Protein AF-A0A350ACQ6-F1 (afdb_monomer_lite)

Foldseek 3Di:
DVVVVVVCVPQPLNVQLVVLLVVLVVVCPPLLPSSCVSRVVSCVVRDDPVVSVVVSVVSNVD

Radius of gyration: 12.1 Å; chains: 1; bounding box: 31×22×26 Å

Sequence (62 aa):
MSDLLTEALTYPGLGWIALGALIAGAVRGFSGFGTALVFLPVAGQFLSPIWALTVLTVMDAF

Secondary structure (DSSP, 8-state):
-HHHHHHHHTSTTHHHHHHHHHHHHHTTTSTTHHHHHHHHHHHTTTS-HHHHHHHHHHHHH-

Structure (mmCIF, N/CA/C/O backbone):
data_AF-A0A350ACQ6-F1
#
_entry.id   AF-A0A350ACQ6-F1
#
loop_
_atom_site.group_PDB
_atom_site.id
_atom_site.type_symbol
_atom_site.label_atom_id
_atom_site.label_alt_id
_atom_site.label_comp_id
_atom_site.label_asym_id
_atom_site.label_entity_id
_atom_site.label_seq_id
_atom_site.pdbx_PDB_ins_code
_atom_site.Cartn_x
_atom_site.Cartn_y
_atom_site.Cartn_z
_atom_site.occupancy
_atom_site.B_iso_or_equiv
_atom_site.auth_seq_id
_atom_site.auth_comp_id
_atom_site.auth_asym_id
_atom_site.auth_atom_id
_atom_site.pdbx_PDB_model_num
ATOM 1 N N . MET A 1 1 ? -17.586 -14.617 11.972 1.00 62.94 1 MET A N 1
ATOM 2 C CA . MET A 1 1 ? -16.683 -14.698 10.792 1.00 62.94 1 MET A CA 1
ATOM 3 C C . MET A 1 1 ? -17.042 -13.651 9.738 1.00 62.94 1 MET A C 1
ATOM 5 O O . MET A 1 1 ? -16.131 -13.085 9.156 1.00 62.94 1 MET A O 1
ATOM 9 N N . SER A 1 2 ? -18.329 -13.332 9.540 1.00 76.88 2 SER A N 1
ATOM 10 C CA . SER A 1 2 ? -18.779 -12.150 8.781 1.00 76.88 2 SER A CA 1
ATOM 11 C C . SER A 1 2 ? -18.323 -10.828 9.402 1.00 76.88 2 SER A C 1
ATOM 13 O O . SER A 1 2 ? -17.954 -9.918 8.672 1.00 76.88 2 SER A O 1
ATOM 15 N N . ASP A 1 3 ? -18.289 -10.740 10.735 1.00 84.06 3 ASP A N 1
ATOM 16 C CA . ASP A 1 3 ? -17.962 -9.497 11.449 1.00 84.06 3 ASP A CA 1
ATOM 17 C C . ASP A 1 3 ? -16.554 -8.985 11.145 1.00 84.06 3 ASP A C 1
ATOM 19 O O . ASP A 1 3 ? -16.380 -7.794 10.930 1.00 84.06 3 ASP A O 1
ATOM 23 N N . LEU A 1 4 ? -15.575 -9.888 11.020 1.00 87.38 4 LEU A N 1
ATOM 24 C CA . LEU A 1 4 ? -14.195 -9.533 10.670 1.00 87.38 4 LEU A CA 1
ATOM 25 C C . LEU A 1 4 ? -14.091 -8.938 9.263 1.00 87.38 4 LEU A C 1
ATOM 27 O O . LEU A 1 4 ? -13.300 -8.030 9.023 1.00 87.38 4 LEU A O 1
ATOM 31 N N . LEU A 1 5 ? -14.886 -9.454 8.322 1.00 86.12 5 LEU A N 1
ATOM 32 C CA . LEU A 1 5 ? -14.896 -8.947 6.955 1.00 86.12 5 LEU A CA 1
ATOM 33 C C . LEU A 1 5 ? -15.558 -7.568 6.903 1.00 86.12 5 LEU A C 1
ATOM 35 O O . LEU A 1 5 ? -15.049 -6.669 6.242 1.00 86.12 5 LEU A O 1
ATOM 39 N N . THR A 1 6 ? -16.655 -7.389 7.641 1.00 88.88 6 THR A N 1
ATOM 40 C CA . THR A 1 6 ? -17.317 -6.091 7.795 1.00 88.88 6 THR A CA 1
ATOM 41 C C . THR A 1 6 ? -16.375 -5.070 8.428 1.00 88.88 6 THR A C 1
ATOM 43 O O . THR A 1 6 ? -16.235 -3.973 7.900 1.00 88.88 6 THR A O 1
ATOM 46 N N . GLU A 1 7 ? -15.678 -5.447 9.500 1.00 88.69 7 GLU A N 1
ATOM 47 C CA . GLU A 1 7 ? -14.701 -4.600 10.186 1.00 88.69 7 GLU A CA 1
ATOM 48 C C . GLU A 1 7 ? -13.570 -4.173 9.241 1.00 88.69 7 GLU A C 1
ATOM 50 O O . GLU A 1 7 ? -13.269 -2.982 9.132 1.00 88.69 7 GLU A O 1
ATOM 55 N N . ALA A 1 8 ? -13.023 -5.117 8.468 1.00 86.50 8 ALA A N 1
ATOM 56 C CA . ALA A 1 8 ? -12.018 -4.826 7.455 1.00 86.50 8 ALA A CA 1
ATOM 57 C C . ALA A 1 8 ? -12.547 -3.873 6.372 1.00 86.50 8 ALA A C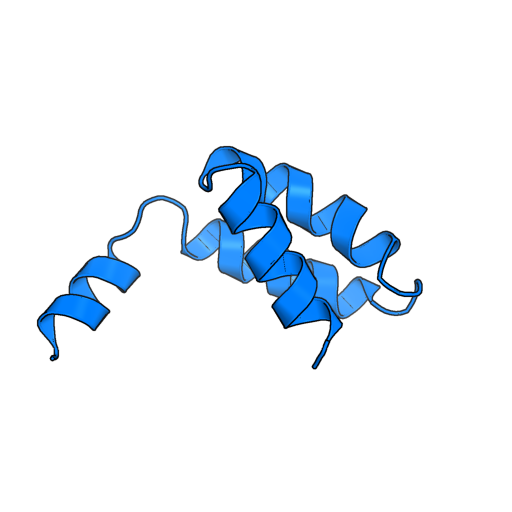 1
ATOM 59 O O . ALA A 1 8 ? -11.886 -2.884 6.070 1.00 86.50 8 ALA A O 1
ATOM 60 N N . LEU A 1 9 ? -13.744 -4.108 5.818 1.00 88.69 9 LEU A N 1
ATOM 61 C CA . LEU A 1 9 ? -14.337 -3.222 4.804 1.00 88.69 9 LEU A CA 1
ATOM 62 C C . LEU A 1 9 ? -14.605 -1.807 5.330 1.00 88.69 9 LEU A C 1
ATOM 64 O O . LEU A 1 9 ? -14.565 -0.853 4.555 1.00 88.69 9 LEU A O 1
ATOM 68 N N . THR A 1 10 ? -14.871 -1.663 6.629 1.00 91.81 10 THR A N 1
ATOM 69 C CA . THR A 1 10 ? -15.042 -0.354 7.271 1.00 91.81 10 THR A CA 1
ATOM 70 C C . THR A 1 10 ? -13.725 0.329 7.635 1.00 91.81 10 THR A C 1
ATOM 72 O O . THR A 1 10 ? -13.747 1.474 8.088 1.00 91.81 10 THR A O 1
ATOM 75 N N . TYR A 1 11 ? -12.579 -0.331 7.428 1.00 91.38 11 TYR A N 1
ATOM 76 C CA . TYR A 1 11 ? -11.282 0.221 7.791 1.00 91.38 11 TYR A CA 1
ATOM 77 C C . TYR A 1 11 ? -10.996 1.528 7.025 1.00 91.38 11 TYR A C 1
ATOM 79 O O . TYR A 1 11 ? -10.996 1.541 5.784 1.00 91.38 11 TYR A O 1
ATOM 87 N N . PRO A 1 12 ? -10.721 2.637 7.735 1.00 91.25 12 PRO A N 1
ATOM 88 C CA . PRO A 1 12 ? -10.448 3.920 7.106 1.00 91.25 12 PRO A CA 1
ATOM 89 C C . PRO A 1 12 ? -9.246 3.837 6.163 1.00 91.25 12 PRO A C 1
ATOM 91 O O . PRO A 1 12 ? -8.150 3.450 6.555 1.00 91.25 12 PRO A O 1
ATOM 94 N N . GLY A 1 13 ? -9.446 4.219 4.902 1.00 91.88 13 GLY A N 1
ATOM 95 C CA . GLY A 1 13 ? -8.372 4.223 3.909 1.00 91.88 13 GLY A CA 1
ATOM 96 C C . GLY A 1 13 ? -8.122 2.890 3.205 1.00 91.88 13 GLY A C 1
ATOM 97 O O . GLY A 1 13 ? -7.286 2.860 2.305 1.00 91.88 13 GLY A O 1
ATOM 98 N N . LEU A 1 14 ? -8.880 1.821 3.499 1.00 93.25 14 LEU A N 1
ATOM 99 C CA . LEU A 1 14 ? -8.750 0.541 2.783 1.00 93.25 14 LEU A CA 1
ATOM 100 C C . LEU A 1 14 ? -8.865 0.714 1.260 1.00 93.25 14 LEU A C 1
ATOM 102 O O . LEU A 1 14 ? -8.065 0.155 0.513 1.00 93.25 14 LEU A O 1
ATOM 106 N N . GLY A 1 15 ? -9.818 1.530 0.798 1.00 94.38 15 GLY A N 1
ATOM 107 C CA . GLY A 1 15 ? -9.985 1.824 -0.628 1.00 94.38 15 GLY A CA 1
ATOM 108 C C . GLY A 1 15 ? -8.752 2.485 -1.256 1.00 94.38 15 GLY A C 1
ATOM 109 O O . GLY A 1 15 ? -8.369 2.132 -2.369 1.00 94.38 15 GLY A O 1
ATOM 110 N N . TRP A 1 16 ? -8.085 3.386 -0.528 1.00 95.12 16 TRP A N 1
ATOM 111 C CA . TRP A 1 16 ? -6.849 4.028 -0.982 1.00 95.12 16 TRP A CA 1
ATOM 112 C C . TRP A 1 16 ? -5.675 3.056 -1.011 1.00 95.12 16 TRP A C 1
ATOM 114 O O . TRP A 1 16 ? -4.920 3.053 -1.978 1.00 95.12 16 TRP A O 1
ATOM 124 N N . ILE A 1 17 ? -5.549 2.200 0.006 1.00 94.56 17 ILE A N 1
ATOM 1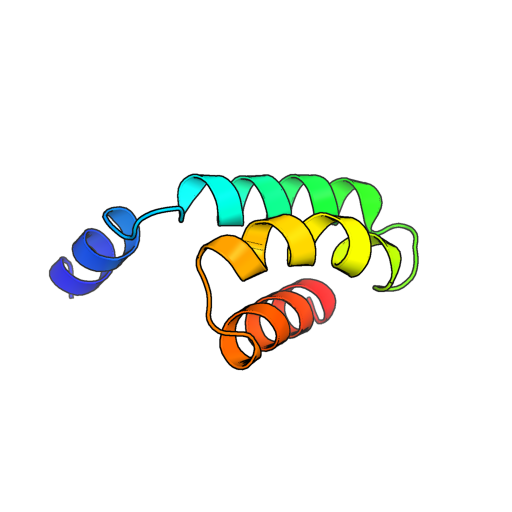25 C CA . ILE A 1 17 ? -4.526 1.149 0.049 1.00 94.56 17 ILE A CA 1
ATOM 126 C C . ILE A 1 17 ? -4.711 0.193 -1.139 1.00 94.56 17 ILE A C 1
ATOM 128 O O . ILE A 1 17 ? -3.749 -0.097 -1.847 1.00 94.56 17 ILE A O 1
ATOM 132 N N . ALA A 1 18 ? -5.944 -0.248 -1.409 1.00 94.06 18 ALA A N 1
ATOM 133 C CA . ALA A 1 18 ? -6.254 -1.139 -2.526 1.00 94.06 18 ALA A CA 1
ATOM 134 C C . ALA A 1 18 ? -5.963 -0.489 -3.889 1.00 94.06 18 ALA A C 1
ATOM 136 O O . ALA A 1 18 ? -5.342 -1.104 -4.753 1.00 94.06 18 ALA A O 1
ATOM 137 N N . LEU A 1 19 ? -6.358 0.773 -4.075 1.00 94.31 19 LEU A N 1
ATOM 138 C CA . LEU A 1 19 ? -6.074 1.525 -5.296 1.00 94.31 19 LEU A CA 1
ATOM 139 C C . LEU A 1 19 ? -4.566 1.747 -5.486 1.00 94.31 19 LEU A C 1
ATOM 141 O O . LEU A 1 19 ? -4.050 1.539 -6.581 1.00 94.31 19 LEU A O 1
ATOM 145 N N . GLY A 1 20 ? -3.848 2.098 -4.417 1.00 93.75 20 GLY A N 1
ATOM 146 C CA . GLY A 1 20 ? -2.392 2.226 -4.425 1.00 93.75 20 GLY A CA 1
ATOM 147 C C . GLY A 1 20 ? -1.698 0.921 -4.814 1.00 93.75 20 GLY A C 1
ATOM 148 O O . GLY A 1 20 ? -0.767 0.950 -5.615 1.00 93.75 20 GLY A O 1
ATOM 149 N N . ALA A 1 21 ? -2.180 -0.220 -4.314 1.00 92.25 21 ALA A N 1
ATOM 150 C CA . ALA A 1 21 ? -1.670 -1.542 -4.674 1.00 92.25 21 ALA A CA 1
ATOM 151 C C . ALA A 1 21 ? -1.906 -1.874 -6.158 1.00 92.25 21 ALA A C 1
ATOM 153 O O . ALA A 1 21 ? -0.990 -2.330 -6.839 1.00 92.25 21 ALA A O 1
ATOM 154 N N . LEU A 1 22 ? -3.103 -1.593 -6.689 1.00 91.31 22 LEU A N 1
ATOM 155 C CA . LEU A 1 22 ? -3.414 -1.807 -8.108 1.00 91.31 22 LEU A CA 1
ATOM 156 C C . LEU A 1 22 ? -2.536 -0.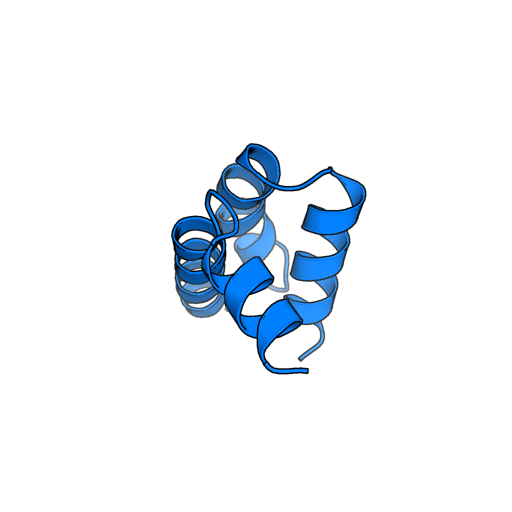951 -9.026 1.00 91.31 22 LEU A C 1
ATOM 158 O O . LEU A 1 22 ? -2.000 -1.457 -10.012 1.00 91.31 22 LEU A O 1
ATOM 162 N N . ILE A 1 23 ? -2.356 0.330 -8.691 1.00 91.50 23 ILE A N 1
ATOM 163 C CA . ILE A 1 23 ? -1.489 1.228 -9.462 1.00 91.50 23 ILE A CA 1
ATOM 164 C C . ILE A 1 23 ? -0.041 0.749 -9.369 1.00 91.50 23 ILE A C 1
ATOM 166 O O . ILE A 1 23 ? 0.599 0.598 -10.404 1.00 91.50 23 ILE A O 1
ATOM 170 N N . ALA A 1 24 ? 0.461 0.452 -8.166 1.00 90.75 24 ALA A N 1
ATOM 171 C CA . ALA A 1 24 ? 1.813 -0.068 -7.965 1.00 90.75 24 ALA A CA 1
ATOM 172 C C . ALA A 1 24 ? 2.059 -1.352 -8.776 1.00 90.75 24 ALA A C 1
ATOM 174 O O . ALA A 1 24 ? 3.101 -1.475 -9.417 1.00 90.75 24 ALA A O 1
ATOM 175 N N . GLY A 1 25 ? 1.077 -2.259 -8.828 1.00 86.56 25 GLY A N 1
ATOM 176 C CA . GLY A 1 25 ? 1.111 -3.471 -9.647 1.00 86.56 25 GLY A CA 1
ATOM 177 C C . GLY A 1 25 ? 1.241 -3.195 -11.149 1.00 86.56 25 GLY A C 1
ATOM 178 O O . GLY A 1 25 ? 1.987 -3.892 -11.833 1.00 86.56 25 GLY A O 1
ATOM 179 N N . ALA A 1 26 ? 0.603 -2.139 -11.663 1.00 86.38 26 ALA A N 1
ATOM 180 C CA . ALA A 1 26 ? 0.755 -1.728 -13.061 1.00 86.38 26 ALA A CA 1
ATOM 181 C C . ALA A 1 26 ? 2.168 -1.196 -13.379 1.00 86.38 26 ALA A C 1
ATOM 183 O O . ALA A 1 26 ? 2.627 -1.310 -14.515 1.00 86.38 26 ALA A O 1
ATOM 184 N N . VAL A 1 27 ? 2.879 -0.653 -12.382 1.00 81.94 27 VAL A N 1
ATOM 185 C CA . VAL A 1 27 ? 4.255 -0.128 -12.516 1.00 81.94 27 VAL A CA 1
ATOM 186 C C . VAL A 1 27 ? 5.333 -1.135 -12.086 1.00 81.94 27 VAL A C 1
ATOM 188 O O . VAL A 1 27 ? 6.524 -0.812 -12.077 1.00 81.94 27 VAL A O 1
ATOM 191 N N . ARG A 1 28 ? 4.946 -2.380 -11.771 1.00 72.69 28 ARG A N 1
ATOM 192 C CA . ARG A 1 28 ? 5.810 -3.441 -11.213 1.00 72.69 28 ARG A CA 1
ATOM 193 C C . ARG A 1 28 ? 6.927 -3.938 -12.141 1.00 72.69 28 ARG A C 1
ATOM 195 O O . ARG A 1 28 ? 7.769 -4.723 -11.720 1.00 72.69 28 ARG A O 1
ATOM 202 N N . GLY A 1 29 ? 7.020 -3.412 -13.364 1.00 62.81 29 GLY A N 1
ATOM 203 C CA . GLY A 1 29 ? 8.152 -3.633 -14.276 1.00 62.81 29 GLY A CA 1
ATOM 204 C C . GLY A 1 29 ? 9.525 -3.189 -13.732 1.00 62.81 29 GLY A C 1
ATOM 205 O O . GLY A 1 29 ? 10.544 -3.578 -14.295 1.00 62.81 29 GLY A O 1
ATOM 206 N N . PHE A 1 30 ? 9.577 -2.433 -12.626 1.00 56.62 30 PHE A N 1
ATOM 207 C CA . PHE A 1 30 ? 10.800 -2.031 -11.913 1.00 56.62 30 PHE A CA 1
ATOM 208 C C . PHE A 1 30 ? 11.014 -2.843 -10.615 1.00 56.62 30 PHE A C 1
ATOM 210 O O . PHE A 1 30 ? 10.755 -2.330 -9.530 1.00 56.62 30 PHE A O 1
ATOM 217 N N . SER A 1 31 ? 11.456 -4.104 -10.724 1.00 64.62 31 SER A N 1
ATOM 218 C CA . SER A 1 31 ? 12.047 -4.980 -9.673 1.00 64.62 31 SER A CA 1
ATOM 219 C C . SER A 1 31 ? 11.718 -4.695 -8.181 1.00 64.62 31 SER A C 1
ATOM 221 O O . SER A 1 31 ? 12.630 -4.605 -7.356 1.00 64.62 31 SER A O 1
ATOM 223 N N . GLY A 1 32 ? 10.449 -4.504 -7.810 1.00 72.00 32 GLY A N 1
ATOM 224 C CA . GLY A 1 32 ? 10.014 -4.206 -6.431 1.00 72.00 32 GLY A CA 1
ATOM 225 C C . GLY A 1 32 ? 10.404 -2.822 -5.865 1.00 72.00 32 GLY A C 1
ATOM 226 O O . GLY A 1 32 ? 9.929 -2.414 -4.809 1.0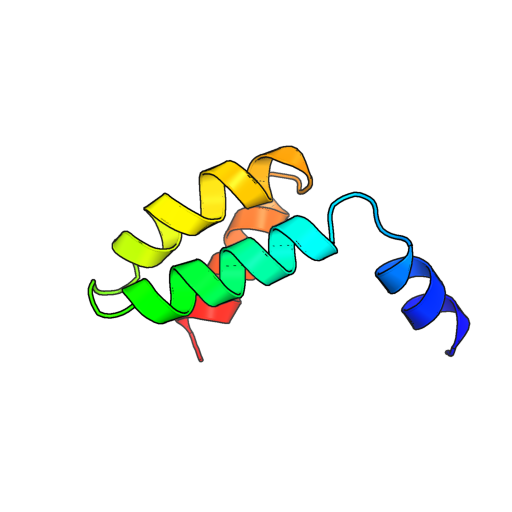0 72.00 32 GLY A O 1
ATOM 227 N N . PHE A 1 33 ? 11.247 -2.046 -6.554 1.00 79.94 33 PHE A N 1
ATOM 228 C CA . PHE A 1 33 ? 11.600 -0.687 -6.120 1.00 79.94 33 PHE A CA 1
ATOM 229 C C . PHE A 1 33 ? 10.569 0.340 -6.608 1.00 79.94 33 PHE A C 1
ATOM 231 O O . PHE A 1 33 ? 10.175 1.238 -5.866 1.00 79.94 33 PHE A O 1
ATOM 238 N N . GLY A 1 34 ? 10.081 0.192 -7.846 1.00 82.00 34 GLY A N 1
ATOM 239 C CA . GLY A 1 34 ? 9.060 1.085 -8.406 1.00 82.00 34 GLY A CA 1
ATOM 240 C C . GLY A 1 34 ? 7.698 0.939 -7.723 1.00 82.00 34 GLY A C 1
ATOM 241 O O . GLY A 1 34 ? 7.003 1.930 -7.506 1.00 82.00 34 GLY A O 1
ATOM 242 N N . THR A 1 35 ? 7.347 -0.279 -7.312 1.00 86.81 35 THR A N 1
ATOM 243 C CA . THR A 1 35 ? 6.141 -0.573 -6.522 1.00 86.81 35 THR A CA 1
ATOM 244 C C . THR A 1 35 ? 6.179 0.153 -5.179 1.00 86.81 35 THR A C 1
ATOM 246 O O . THR A 1 35 ? 5.207 0.810 -4.813 1.00 86.81 35 THR A O 1
ATOM 249 N N . ALA A 1 36 ? 7.318 0.113 -4.479 1.00 90.81 36 ALA A N 1
ATOM 250 C CA . ALA A 1 36 ? 7.515 0.771 -3.193 1.00 90.81 36 ALA A CA 1
ATOM 251 C C . ALA A 1 36 ? 7.353 2.297 -3.285 1.00 90.81 36 ALA A C 1
ATOM 253 O O . ALA A 1 36 ? 6.684 2.891 -2.436 1.00 90.81 36 ALA A O 1
ATOM 254 N N . LEU A 1 37 ? 7.905 2.922 -4.335 1.00 90.69 37 LEU A N 1
ATOM 255 C CA . LEU A 1 37 ? 7.798 4.369 -4.575 1.00 90.69 37 LEU A CA 1
ATOM 256 C C . LEU A 1 37 ? 6.352 4.838 -4.774 1.00 90.69 37 LEU A C 1
ATOM 258 O O . LEU A 1 37 ? 6.024 5.967 -4.417 1.00 90.69 37 LEU A O 1
ATOM 262 N N . VAL A 1 38 ? 5.492 3.984 -5.331 1.00 91.94 38 VAL A N 1
ATOM 263 C CA . VA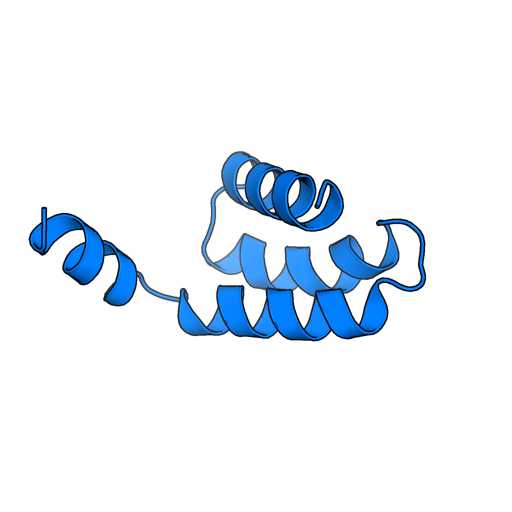L A 1 38 ? 4.073 4.291 -5.554 1.00 91.94 38 VAL A CA 1
ATOM 264 C C . VAL A 1 38 ? 3.226 3.936 -4.331 1.00 91.94 38 VAL A C 1
ATOM 266 O O . VAL A 1 38 ? 2.361 4.709 -3.926 1.00 91.94 38 VAL A O 1
ATOM 269 N N . PHE A 1 39 ? 3.470 2.774 -3.726 1.00 93.88 39 PHE A N 1
ATOM 270 C CA . PHE A 1 39 ? 2.609 2.216 -2.688 1.00 93.88 39 PHE A CA 1
ATOM 271 C C . PHE A 1 39 ? 2.851 2.823 -1.300 1.00 93.88 39 PHE A C 1
ATOM 273 O O . PHE A 1 39 ? 1.891 3.173 -0.612 1.00 93.88 39 PHE A O 1
ATOM 280 N N . LEU A 1 40 ? 4.110 2.983 -0.871 1.00 94.75 40 LEU A N 1
ATOM 281 C CA . LEU A 1 40 ? 4.433 3.427 0.495 1.00 94.75 40 LEU A CA 1
ATOM 282 C C . LEU A 1 40 ? 3.908 4.830 0.851 1.00 94.75 40 LEU A C 1
ATOM 284 O O . LEU A 1 40 ? 3.420 4.981 1.973 1.00 94.75 40 LEU A O 1
ATOM 288 N N . PRO A 1 41 ? 3.926 5.841 -0.046 1.00 94.75 41 PRO A N 1
ATOM 289 C CA . PRO A 1 41 ? 3.361 7.159 0.254 1.00 94.75 41 PRO A CA 1
ATOM 290 C C . PRO A 1 41 ? 1.854 7.142 0.527 1.00 94.75 41 PRO A C 1
ATOM 292 O O . PRO A 1 41 ? 1.353 8.026 1.219 1.00 94.75 41 PRO A O 1
ATOM 295 N N . VAL A 1 42 ? 1.131 6.158 -0.019 1.00 95.75 42 VAL A N 1
ATOM 296 C CA . VAL A 1 42 ? -0.309 5.971 0.209 1.00 95.75 42 VAL A CA 1
ATOM 297 C C . VAL A 1 42 ? -0.534 5.108 1.447 1.00 95.75 42 VAL A C 1
ATOM 299 O O . VAL A 1 42 ? -1.248 5.507 2.362 1.00 95.75 42 VAL A O 1
ATOM 302 N N . ALA A 1 43 ? 0.115 3.944 1.516 1.00 95.75 43 ALA A N 1
ATOM 303 C CA . ALA A 1 43 ? -0.051 2.992 2.609 1.00 95.75 43 ALA A CA 1
ATOM 304 C C . ALA A 1 43 ? 0.374 3.571 3.967 1.00 95.75 43 ALA A C 1
ATOM 306 O O . ALA A 1 43 ? -0.314 3.355 4.962 1.00 95.75 43 ALA A O 1
ATOM 307 N N . GLY A 1 44 ? 1.458 4.352 4.012 1.00 95.88 44 GLY A N 1
ATOM 308 C CA . GLY A 1 44 ? 1.962 4.975 5.239 1.00 95.88 44 GLY A CA 1
ATOM 309 C C . GLY A 1 44 ? 1.045 6.045 5.843 1.00 95.88 44 GLY A C 1
ATOM 310 O O . GLY A 1 44 ? 1.271 6.453 6.977 1.00 95.88 44 GLY A O 1
ATOM 311 N N . GLN A 1 45 ? 0.006 6.489 5.124 1.00 95.94 45 GLN A N 1
ATOM 312 C CA . GLN A 1 45 ? -1.005 7.405 5.672 1.00 95.94 45 GLN A CA 1
ATOM 313 C C . GLN A 1 45 ? -2.015 6.688 6.574 1.00 95.94 45 GLN A C 1
ATOM 315 O O . GLN A 1 45 ? -2.658 7.328 7.403 1.00 95.94 45 GLN A O 1
ATOM 320 N N . PHE A 1 46 ? -2.162 5.372 6.406 1.00 95.56 46 PHE A N 1
ATOM 321 C CA . PHE A 1 46 ? -3.210 4.580 7.052 1.00 95.56 46 PHE A CA 1
ATOM 322 C C . PHE A 1 46 ? -2.641 3.441 7.903 1.00 95.56 46 PHE A C 1
ATOM 324 O O . PHE A 1 46 ? -3.192 3.118 8.949 1.00 95.56 46 PHE A O 1
ATOM 331 N N . LEU A 1 47 ? -1.524 2.844 7.485 1.00 95.00 47 LEU A N 1
ATOM 332 C CA . LEU A 1 47 ? -0.893 1.713 8.157 1.00 95.00 47 LEU A CA 1
ATOM 333 C C . LEU A 1 47 ? 0.312 2.154 8.987 1.00 95.00 47 LEU A C 1
ATOM 335 O O . LEU A 1 47 ? 1.025 3.096 8.642 1.00 95.00 47 LEU A O 1
ATOM 339 N N . SER A 1 48 ? 0.603 1.403 10.053 1.00 96.19 48 SER A N 1
ATOM 340 C CA . SER A 1 48 ? 1.887 1.549 10.741 1.00 96.19 48 SER A CA 1
ATOM 341 C C . SER A 1 48 ? 3.040 1.136 9.810 1.00 96.19 48 SER A C 1
ATOM 343 O O . SER A 1 48 ? 2.833 0.319 8.906 1.00 96.19 48 SER A O 1
ATOM 345 N N . PRO A 1 49 ? 4.272 1.630 10.032 1.00 95.00 49 PRO A N 1
ATOM 346 C CA . PRO A 1 49 ? 5.402 1.342 9.146 1.00 95.00 49 PRO A CA 1
ATOM 347 C C . PRO A 1 49 ? 5.642 -0.158 8.919 1.00 95.00 49 PRO A C 1
ATOM 349 O O . PRO A 1 49 ? 5.889 -0.590 7.796 1.00 95.00 49 PRO A O 1
ATOM 352 N N . ILE A 1 50 ? 5.503 -0.967 9.972 1.00 97.19 50 ILE A N 1
ATOM 353 C CA . ILE A 1 50 ? 5.674 -2.425 9.908 1.00 97.19 50 ILE A CA 1
ATOM 354 C C . ILE A 1 50 ? 4.590 -3.063 9.033 1.00 97.19 50 ILE A C 1
ATOM 356 O O . ILE A 1 50 ? 4.896 -3.914 8.197 1.00 97.19 50 ILE A O 1
ATOM 360 N N . TRP A 1 51 ? 3.335 -2.630 9.177 1.00 96.19 51 TRP A N 1
ATOM 361 C CA . TRP A 1 51 ? 2.231 -3.145 8.369 1.00 96.19 51 TRP A CA 1
ATOM 362 C C . TRP A 1 51 ? 2.355 -2.728 6.904 1.00 96.19 51 TRP A C 1
ATOM 364 O O . TRP A 1 51 ? 2.193 -3.572 6.027 1.00 96.19 51 TRP A O 1
ATOM 374 N N . ALA A 1 52 ? 2.717 -1.474 6.626 1.00 95.81 52 ALA A N 1
ATOM 375 C CA . ALA A 1 52 ? 2.935 -0.995 5.263 1.00 95.81 52 ALA A CA 1
ATOM 376 C C . ALA A 1 52 ? 4.029 -1.802 4.539 1.00 95.81 52 ALA A C 1
ATOM 378 O O . ALA A 1 52 ? 3.829 -2.237 3.404 1.00 95.81 52 ALA A O 1
ATOM 379 N N . LEU A 1 53 ? 5.154 -2.066 5.215 1.00 94.69 53 LEU A N 1
ATOM 380 C CA . LEU A 1 53 ? 6.238 -2.891 4.676 1.00 94.69 53 LEU A CA 1
ATOM 381 C C . LEU A 1 53 ? 5.825 -4.354 4.504 1.00 94.69 53 LEU A C 1
ATOM 383 O O . LEU A 1 53 ? 6.172 -4.969 3.498 1.00 94.69 53 LEU A O 1
ATOM 387 N N . THR A 1 54 ? 5.062 -4.909 5.448 1.00 95.31 54 THR A N 1
ATOM 388 C CA . THR A 1 54 ? 4.550 -6.284 5.346 1.00 95.31 54 THR A CA 1
ATOM 389 C C . THR A 1 54 ? 3.669 -6.441 4.110 1.00 95.31 54 THR A C 1
ATOM 391 O O . THR A 1 54 ? 3.883 -7.359 3.323 1.0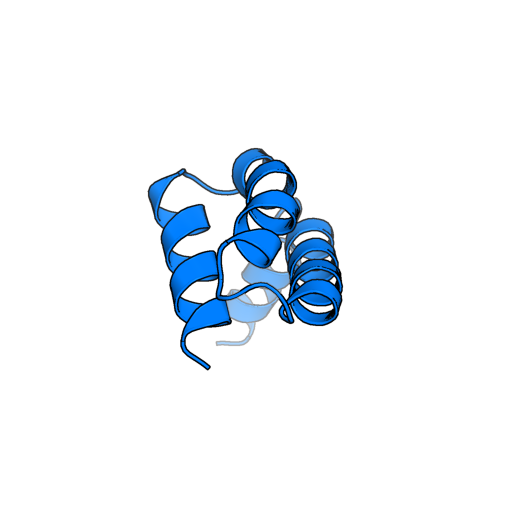0 95.31 54 THR A O 1
ATOM 394 N N . VAL A 1 55 ? 2.724 -5.519 3.894 1.00 93.69 55 VAL A N 1
ATOM 395 C CA . VAL A 1 55 ? 1.830 -5.554 2.729 1.00 93.69 55 VAL A CA 1
ATOM 396 C C . VAL A 1 55 ? 2.614 -5.400 1.430 1.00 93.69 55 VAL A C 1
ATOM 398 O O . VAL A 1 55 ? 2.392 -6.182 0.512 1.00 93.69 55 VAL A O 1
ATOM 401 N N . LEU A 1 56 ? 3.562 -4.459 1.364 1.00 92.31 56 LEU A N 1
ATOM 402 C CA . LEU A 1 56 ? 4.443 -4.301 0.203 1.00 92.31 56 LEU A CA 1
ATOM 403 C C . LEU A 1 56 ? 5.205 -5.596 -0.100 1.00 92.31 56 LEU A C 1
ATOM 405 O O . LEU A 1 56 ? 5.220 -6.046 -1.237 1.00 92.31 56 LEU A O 1
ATOM 409 N N . THR A 1 57 ? 5.799 -6.214 0.922 1.00 91.44 57 THR A N 1
ATOM 410 C CA . THR A 1 57 ? 6.607 -7.432 0.766 1.00 91.44 57 THR A CA 1
ATOM 411 C C . THR A 1 57 ? 5.755 -8.604 0.286 1.00 91.44 57 THR A C 1
ATOM 413 O O . THR A 1 57 ? 6.170 -9.334 -0.605 1.00 91.44 57 THR A O 1
ATOM 416 N N . VAL A 1 58 ? 4.550 -8.771 0.839 1.00 91.31 58 VAL A N 1
ATOM 417 C CA . VAL A 1 58 ? 3.601 -9.799 0.385 1.00 91.31 58 VAL A CA 1
ATOM 418 C C . VAL A 1 58 ? 3.161 -9.520 -1.050 1.00 91.31 58 VAL A C 1
ATOM 420 O O . VAL A 1 58 ? 3.168 -10.429 -1.871 1.00 91.31 58 VAL A O 1
ATOM 423 N N . MET A 1 59 ? 2.828 -8.270 -1.371 1.00 88.31 59 MET A N 1
ATOM 424 C CA . MET A 1 59 ? 2.431 -7.867 -2.719 1.00 88.31 59 MET A CA 1
ATOM 425 C C . MET A 1 59 ? 3.549 -8.100 -3.738 1.00 88.31 59 MET A C 1
ATOM 427 O O . MET A 1 59 ? 3.247 -8.492 -4.856 1.00 88.31 59 MET A O 1
ATOM 431 N N . ASP A 1 60 ? 4.815 -7.875 -3.375 1.00 85.00 60 ASP A N 1
ATOM 432 C CA . ASP A 1 60 ? 5.955 -8.081 -4.274 1.00 85.00 60 ASP A CA 1
ATOM 433 C C . ASP A 1 60 ? 6.466 -9.528 -4.338 1.00 85.00 60 ASP A C 1
ATOM 435 O O . ASP A 1 60 ? 7.155 -9.882 -5.297 1.00 85.00 60 ASP A O 1
ATOM 439 N N . ALA A 1 61 ? 6.118 -10.376 -3.368 1.00 83.62 61 ALA A N 1
ATOM 440 C CA . ALA A 1 61 ? 6.503 -11.786 -3.354 1.00 83.62 61 ALA A CA 1
ATOM 441 C C . ALA A 1 61 ? 5.656 -12.678 -4.283 1.00 83.62 61 ALA A C 1
ATOM 443 O O . ALA A 1 61 ? 6.131 -13.743 -4.679 1.00 83.62 61 ALA A O 1
ATOM 444 N N . PHE A 1 62 ? 4.429 -12.261 -4.621 1.00 73.12 62 PHE A N 1
ATOM 445 C CA . PHE A 1 62 ? 3.466 -13.012 -5.445 1.00 73.12 62 PHE A CA 1
ATOM 446 C C . PHE A 1 62 ? 3.086 -12.248 -6.709 1.00 73.12 62 PHE A C 1
ATOM 448 O O . PHE A 1 62 ? 2.896 -12.889 -7.760 1.00 73.12 62 PHE A O 1
#

pLDDT: mean 88.29, std 9.16, range [56.62, 97.19]